Protein AF-A0A645CWB0-F1 (afdb_monomer_lite)

pLDDT: mean 78.83, std 12.04, range [43.06, 93.56]

Structure (mmCIF, N/CA/C/O backbone):
data_AF-A0A645CWB0-F1
#
_entry.id   AF-A0A645CWB0-F1
#
loop_
_atom_site.group_PDB
_atom_site.id
_atom_site.type_symbol
_atom_site.label_atom_id
_atom_site.label_alt_id
_atom_site.label_comp_id
_atom_site.label_asym_id
_atom_site.label_entity_id
_atom_site.label_seq_id
_atom_site.pdbx_PDB_ins_code
_atom_site.Cartn_x
_atom_site.Cartn_y
_atom_site.Cartn_z
_atom_site.occupancy
_atom_site.B_iso_or_equiv
_atom_site.auth_seq_id
_atom_site.auth_comp_id
_atom_site.auth_asym_id
_atom_site.auth_atom_id
_atom_site.pdbx_PDB_model_num
ATOM 1 N N . MET A 1 1 ? -2.779 -17.766 -9.071 1.00 47.97 1 MET A N 1
ATOM 2 C CA . MET A 1 1 ? -2.759 -18.648 -7.875 1.00 47.97 1 MET A CA 1
ATOM 3 C C . MET A 1 1 ? -2.478 -17.750 -6.680 1.00 47.97 1 MET A C 1
ATOM 5 O O . MET A 1 1 ? -1.540 -16.969 -6.774 1.00 47.97 1 MET A O 1
ATOM 9 N N . ILE A 1 2 ? -3.312 -17.768 -5.636 1.00 52.97 2 ILE A N 1
ATOM 10 C CA . ILE A 1 2 ? -3.032 -17.015 -4.401 1.00 52.97 2 ILE A CA 1
ATOM 11 C C . ILE A 1 2 ? -1.885 -17.745 -3.706 1.00 52.97 2 ILE A C 1
ATOM 13 O O . ILE A 1 2 ? -2.003 -18.951 -3.493 1.00 52.97 2 ILE A O 1
ATOM 17 N N . GLY A 1 3 ? -0.760 -17.071 -3.458 1.00 60.47 3 GLY A N 1
ATOM 18 C CA . GLY A 1 3 ? 0.308 -17.646 -2.646 1.00 60.47 3 GLY A CA 1
ATOM 19 C C . GLY A 1 3 ? -0.092 -17.710 -1.170 1.00 60.47 3 GLY A C 1
ATOM 20 O O . GLY A 1 3 ? -1.276 -17.665 -0.826 1.00 60.47 3 GLY A O 1
ATOM 21 N N . ASN A 1 4 ? 0.881 -17.880 -0.279 1.00 68.62 4 ASN A N 1
ATOM 22 C CA . ASN A 1 4 ? 0.583 -18.035 1.142 1.00 68.62 4 ASN A CA 1
ATOM 23 C C . ASN A 1 4 ? 0.039 -16.726 1.719 1.00 68.62 4 ASN A C 1
ATOM 25 O O . ASN A 1 4 ? 0.595 -15.661 1.490 1.00 68.62 4 ASN A O 1
ATOM 29 N N . ALA A 1 5 ? -1.034 -16.800 2.501 1.00 75.00 5 ALA A N 1
ATOM 30 C CA . ALA A 1 5 ? -1.472 -15.682 3.324 1.00 75.00 5 ALA A CA 1
ATOM 31 C C . ALA A 1 5 ? -1.134 -15.993 4.782 1.00 75.00 5 ALA A C 1
ATOM 33 O O . ALA A 1 5 ? -1.528 -17.038 5.303 1.00 75.00 5 ALA A O 1
ATOM 34 N N . SER A 1 6 ? -0.423 -15.087 5.444 1.00 79.00 6 SER A N 1
ATOM 35 C CA . SER A 1 6 ? -0.219 -15.132 6.888 1.00 79.00 6 SER A CA 1
ATOM 36 C C . SER A 1 6 ? -1.026 -14.023 7.549 1.00 79.00 6 SER A C 1
ATOM 38 O O . SER A 1 6 ? -1.110 -12.901 7.054 1.00 79.00 6 SER A O 1
ATOM 40 N N . CYS A 1 7 ? -1.665 -14.348 8.668 1.00 82.25 7 CYS A N 1
ATOM 41 C CA . CYS A 1 7 ? -2.385 -13.380 9.477 1.00 82.25 7 CYS A CA 1
ATOM 42 C C . CYS A 1 7 ? -1.853 -13.448 10.902 1.00 82.25 7 CYS A C 1
ATOM 44 O O . CYS A 1 7 ? -1.892 -14.502 11.538 1.00 82.25 7 CYS A O 1
ATOM 46 N N . PHE A 1 8 ? -1.361 -12.317 11.390 1.00 81.06 8 PHE A N 1
ATOM 47 C CA . PHE A 1 8 ? -1.021 -12.122 12.785 1.00 81.06 8 PHE A CA 1
ATOM 48 C C . PHE A 1 8 ? -2.129 -11.303 13.437 1.00 81.06 8 PHE A C 1
ATOM 50 O O . PHE A 1 8 ? -2.383 -10.167 13.039 1.00 81.06 8 PHE A O 1
ATOM 57 N N . LEU A 1 9 ? -2.807 -11.893 14.419 1.00 80.19 9 LEU A N 1
ATOM 58 C CA . LEU A 1 9 ? -3.883 -11.245 15.155 1.00 80.19 9 LEU A CA 1
ATOM 59 C C . LEU A 1 9 ? -3.431 -10.995 16.590 1.00 80.19 9 LEU A C 1
ATOM 61 O O . LEU A 1 9 ? -3.105 -11.931 17.319 1.00 80.19 9 LEU A O 1
ATOM 65 N N . THR A 1 10 ? -3.477 -9.737 17.007 1.00 75.44 10 THR A N 1
ATOM 66 C CA . THR A 1 10 ? -3.362 -9.346 18.413 1.00 75.44 10 THR A CA 1
ATOM 67 C C . THR A 1 10 ? -4.729 -8.898 18.928 1.00 75.44 10 THR A C 1
ATOM 69 O O . THR A 1 10 ? -5.674 -8.771 18.140 1.00 75.44 10 THR A O 1
ATOM 72 N N . PRO A 1 11 ? -4.885 -8.627 20.237 1.00 74.56 11 PRO A N 1
ATOM 73 C CA . PRO A 1 11 ? -6.143 -8.118 20.785 1.00 74.56 11 PRO A CA 1
ATOM 74 C C . PRO A 1 11 ? -6.638 -6.801 20.163 1.00 74.56 11 PRO A C 1
ATOM 76 O O . PRO A 1 11 ? -7.819 -6.475 20.317 1.00 74.56 11 PRO A O 1
ATOM 79 N N . PHE A 1 12 ? -5.761 -6.058 19.474 1.00 74.38 12 PHE A N 1
ATOM 80 C CA . PHE A 1 12 ? -5.991 -4.657 19.112 1.00 74.38 12 PHE A CA 1
ATOM 81 C C . PHE A 1 12 ? -5.679 -4.306 17.655 1.00 74.38 12 PHE A C 1
ATOM 83 O O . PHE A 1 12 ? -6.154 -3.283 17.169 1.00 74.38 12 PHE A O 1
ATOM 90 N N . TYR A 1 13 ? -4.933 -5.149 16.945 1.00 77.81 13 TYR A N 1
ATOM 91 C CA . TYR A 1 13 ? -4.689 -4.990 15.516 1.00 77.81 13 TYR A CA 1
ATOM 92 C C . TYR A 1 13 ? -4.506 -6.347 14.836 1.00 77.81 13 TYR A C 1
ATOM 94 O O . TYR A 1 13 ? -4.260 -7.372 15.481 1.00 77.81 13 TYR A O 1
ATOM 102 N N . ALA A 1 14 ? -4.657 -6.356 13.520 1.00 82.69 14 ALA A N 1
ATOM 103 C CA . ALA A 1 14 ? -4.372 -7.501 12.677 1.00 82.69 14 ALA A CA 1
ATOM 104 C C . ALA A 1 14 ? -3.405 -7.085 11.574 1.00 82.69 14 ALA A C 1
ATOM 106 O O . ALA A 1 14 ? -3.621 -6.067 10.921 1.00 82.69 14 ALA A O 1
ATOM 107 N N . THR A 1 15 ? -2.383 -7.898 11.337 1.00 83.62 15 THR A N 1
ATOM 108 C CA . THR A 1 15 ? -1.533 -7.786 10.155 1.00 83.62 15 THR A CA 1
ATOM 109 C C . THR A 1 15 ? -1.831 -8.961 9.240 1.00 83.62 15 THR A C 1
ATOM 111 O O . THR A 1 15 ? -1.746 -10.113 9.667 1.00 83.62 15 THR A O 1
ATOM 114 N N . ILE A 1 16 ? -2.181 -8.695 7.986 1.00 82.56 16 ILE A N 1
ATOM 115 C CA . ILE A 1 16 ? -2.351 -9.722 6.957 1.00 82.56 16 ILE A CA 1
ATOM 116 C C . ILE A 1 16 ? -1.270 -9.508 5.909 1.00 82.56 16 ILE A C 1
ATOM 118 O O . ILE A 1 16 ? -1.190 -8.431 5.325 1.00 82.56 16 ILE A O 1
ATOM 122 N N . LYS A 1 17 ? -0.448 -10.527 5.674 1.00 81.94 17 LYS A N 1
ATOM 123 C CA . LYS A 1 17 ? 0.550 -10.532 4.607 1.00 81.94 17 LYS A CA 1
ATOM 124 C C . LYS A 1 17 ? 0.182 -11.576 3.571 1.00 81.94 17 LYS A C 1
ATOM 126 O O . LYS A 1 17 ? -0.052 -12.732 3.919 1.00 81.94 17 LYS A O 1
ATOM 131 N N . PHE A 1 18 ? 0.133 -11.162 2.316 1.00 75.25 18 PHE A N 1
ATOM 132 C CA . PHE A 1 18 ? -0.051 -12.053 1.181 1.00 75.25 18 PHE A CA 1
ATOM 133 C C . PHE A 1 18 ? 1.287 -12.202 0.468 1.00 75.25 18 PHE A C 1
ATOM 135 O O . PHE A 1 18 ? 1.784 -11.236 -0.107 1.00 75.25 18 PHE A O 1
ATOM 142 N N . ASP A 1 19 ? 1.841 -13.409 0.496 1.00 62.56 19 ASP A N 1
ATOM 143 C CA . ASP A 1 19 ? 3.000 -13.784 -0.295 1.00 62.56 19 ASP A CA 1
ATOM 144 C C . ASP A 1 19 ? 2.526 -14.104 -1.710 1.00 62.56 19 ASP A C 1
ATOM 146 O O . ASP A 1 19 ? 1.709 -14.999 -1.917 1.00 62.56 19 ASP A O 1
ATOM 150 N N . THR A 1 20 ? 3.070 -13.392 -2.692 1.00 61.12 20 THR A N 1
ATOM 151 C CA . THR A 1 20 ? 3.066 -13.741 -4.119 1.00 61.12 20 THR A CA 1
ATOM 152 C C . THR A 1 20 ? 1.722 -14.236 -4.667 1.00 61.12 20 THR A C 1
ATOM 154 O O . THR A 1 20 ? 1.478 -15.432 -4.862 1.00 61.12 20 THR A O 1
ATOM 157 N N . LEU A 1 21 ? 0.863 -13.302 -5.052 1.00 55.59 21 LEU A N 1
ATOM 158 C CA . LEU A 1 21 ? -0.186 -13.585 -6.027 1.00 55.59 21 LEU A CA 1
ATOM 159 C C . LEU A 1 21 ? 0.464 -13.716 -7.412 1.00 55.59 21 LEU A C 1
ATOM 161 O O . LEU A 1 21 ? 0.723 -12.722 -8.079 1.00 55.59 21 LEU A O 1
ATOM 165 N N . LYS A 1 22 ? 0.737 -14.953 -7.853 1.00 53.31 22 LYS A N 1
ATOM 166 C CA . LYS A 1 22 ? 1.200 -15.216 -9.226 1.00 53.31 22 LYS A CA 1
ATOM 167 C C . LYS A 1 22 ? 0.060 -14.891 -10.193 1.00 53.31 22 LYS A C 1
ATOM 169 O O . LYS A 1 22 ? -0.862 -15.706 -10.353 1.00 53.31 22 LYS A O 1
ATOM 174 N N . GLY A 1 23 ? 0.109 -13.698 -10.778 1.00 52.50 23 GLY A N 1
ATOM 175 C CA . GLY A 1 23 ? -0.656 -13.301 -11.957 1.00 52.50 23 GLY A CA 1
ATOM 176 C C . GLY A 1 23 ? 0.192 -13.508 -13.206 1.00 52.50 23 GLY A C 1
ATOM 177 O O . GLY A 1 23 ? 1.408 -13.362 -13.149 1.00 52.50 23 GLY A O 1
ATOM 178 N N . GLY A 1 24 ? -0.431 -13.918 -14.306 1.00 47.31 24 GLY A N 1
ATOM 179 C CA . GLY A 1 24 ? 0.238 -14.062 -15.593 1.00 47.31 24 GLY A CA 1
ATOM 180 C C . GLY A 1 24 ? -0.401 -13.121 -16.598 1.00 47.31 24 GLY A C 1
ATOM 181 O O . GLY A 1 24 ? -1.612 -13.188 -16.791 1.00 47.31 24 GLY A O 1
ATOM 182 N N . ASN A 1 25 ? 0.414 -12.294 -17.242 1.00 43.06 25 ASN A N 1
ATOM 183 C CA . ASN A 1 25 ? 0.103 -11.752 -18.558 1.00 43.06 25 ASN A CA 1
ATOM 184 C C . ASN A 1 25 ? 1.174 -12.317 -19.500 1.00 43.06 25 ASN A C 1
ATOM 186 O O . ASN A 1 25 ? 2.360 -12.289 -19.168 1.00 43.06 25 ASN A O 1
ATOM 190 N N . ASP A 1 26 ? 0.763 -12.951 -20.597 1.00 44.97 26 ASP A N 1
ATOM 191 C CA . ASP A 1 26 ? 1.669 -13.513 -21.614 1.00 44.97 26 ASP A CA 1
ATOM 192 C C . ASP A 1 26 ? 2.745 -14.500 -21.101 1.00 44.97 26 ASP A C 1
ATOM 194 O O . ASP A 1 26 ? 3.827 -14.631 -21.671 1.00 44.97 26 ASP A O 1
ATOM 198 N N . GLY A 1 27 ? 2.462 -15.228 -20.013 1.00 43.47 27 GLY A N 1
ATOM 199 C CA . GLY A 1 27 ? 3.366 -16.247 -19.457 1.00 43.47 27 GLY A CA 1
ATOM 200 C C . GLY A 1 27 ? 4.470 -15.720 -18.531 1.00 43.47 27 GLY A C 1
ATOM 201 O O . GLY A 1 27 ? 5.235 -16.527 -18.001 1.00 43.47 27 GLY A O 1
ATOM 202 N N . LYS A 1 28 ? 4.531 -14.406 -18.272 1.00 52.41 28 LYS A N 1
ATOM 203 C CA . LYS A 1 28 ? 5.438 -13.804 -17.282 1.00 52.41 28 LYS A CA 1
ATOM 204 C C . LYS A 1 28 ? 4.701 -13.572 -15.964 1.00 52.41 28 LYS A C 1
ATOM 206 O O . LYS A 1 28 ? 3.658 -12.922 -15.925 1.00 52.41 28 LYS A O 1
ATOM 211 N N . GLY A 1 29 ? 5.217 -14.171 -14.893 1.00 55.69 29 GLY A N 1
ATOM 212 C CA . GLY A 1 29 ? 4.658 -14.045 -13.552 1.00 55.69 29 GLY A CA 1
ATOM 213 C C . GLY A 1 29 ? 5.186 -12.803 -12.845 1.00 55.69 29 GLY A C 1
ATOM 214 O O . GLY A 1 29 ? 6.394 -12.593 -12.837 1.00 55.69 29 GLY A O 1
ATOM 215 N N . TYR A 1 30 ? 4.311 -12.024 -12.216 1.00 59.78 30 TYR A N 1
ATOM 216 C CA . TYR A 1 30 ? 4.718 -10.996 -11.253 1.00 59.78 30 TYR A CA 1
ATOM 217 C C . TYR A 1 30 ? 4.457 -11.479 -9.824 1.00 59.78 30 TYR A C 1
ATOM 219 O O . TYR A 1 30 ? 3.499 -12.216 -9.563 1.00 59.78 30 TYR A O 1
ATOM 227 N N . SER A 1 31 ? 5.348 -11.089 -8.912 1.00 62.38 31 SER A N 1
ATOM 228 C CA . SER A 1 31 ? 5.251 -11.382 -7.484 1.00 62.38 31 SER A CA 1
ATOM 229 C C . SER A 1 31 ? 4.937 -10.089 -6.761 1.00 62.38 31 SER A C 1
ATOM 231 O O . SER A 1 31 ? 5.692 -9.131 -6.882 1.00 62.38 31 SER A O 1
ATOM 233 N N . PHE A 1 32 ? 3.832 -10.058 -6.020 1.00 67.81 32 PHE A N 1
ATOM 234 C CA . PHE A 1 32 ? 3.536 -8.935 -5.144 1.00 67.81 32 PHE A CA 1
ATOM 235 C C . PHE A 1 32 ? 3.352 -9.363 -3.707 1.00 67.81 32 PHE A C 1
ATOM 237 O O . PHE A 1 32 ? 2.764 -10.415 -3.431 1.00 67.81 32 PHE A O 1
ATOM 244 N N . THR A 1 33 ? 3.837 -8.503 -2.823 1.00 74.00 33 THR A N 1
ATOM 245 C CA . THR A 1 33 ? 3.620 -8.579 -1.388 1.00 74.00 33 THR A CA 1
ATOM 246 C C . THR A 1 33 ? 2.611 -7.507 -1.026 1.00 74.00 33 THR A C 1
ATOM 248 O O . THR A 1 33 ? 2.835 -6.329 -1.291 1.00 74.00 33 THR A O 1
ATOM 251 N N . ILE A 1 34 ? 1.496 -7.909 -0.418 1.00 78.19 34 ILE A N 1
ATOM 252 C CA . ILE A 1 34 ? 0.571 -6.969 0.227 1.00 78.19 34 ILE A CA 1
ATOM 253 C C . ILE A 1 34 ? 0.689 -7.170 1.723 1.00 78.19 34 ILE A C 1
ATOM 255 O O . ILE A 1 34 ? 0.480 -8.282 2.209 1.00 78.19 34 ILE A O 1
ATOM 259 N N . ALA A 1 35 ? 0.956 -6.088 2.442 1.00 82.25 35 ALA A N 1
ATOM 260 C CA . ALA A 1 35 ? 0.803 -6.022 3.884 1.00 82.25 35 ALA A CA 1
ATOM 261 C C . ALA A 1 35 ? -0.390 -5.121 4.215 1.00 82.25 35 ALA A C 1
ATOM 263 O O . ALA A 1 35 ? -0.416 -3.965 3.805 1.00 82.25 35 ALA A O 1
ATOM 264 N N . LEU A 1 36 ? -1.360 -5.649 4.959 1.00 84.81 36 LEU A N 1
ATOM 265 C CA . LEU A 1 36 ? -2.485 -4.904 5.524 1.00 84.81 36 LEU A CA 1
ATOM 266 C C . LEU A 1 36 ? -2.307 -4.833 7.032 1.00 84.81 36 LEU A C 1
ATOM 268 O O . LEU A 1 36 ? -2.219 -5.882 7.666 1.00 84.81 36 LEU A O 1
ATOM 272 N N . ASN A 1 37 ? -2.306 -3.636 7.606 1.00 83.88 37 ASN A N 1
ATOM 273 C CA . ASN A 1 37 ? -2.408 -3.423 9.046 1.00 83.88 37 ASN A CA 1
ATOM 274 C C . ASN A 1 37 ? -3.778 -2.825 9.349 1.00 83.88 37 ASN A C 1
ATOM 276 O O . ASN A 1 37 ? -4.155 -1.804 8.784 1.00 83.88 37 ASN A O 1
ATOM 280 N N . ILE A 1 38 ? -4.538 -3.502 10.202 1.00 84.69 38 ILE A N 1
ATOM 281 C CA . ILE A 1 38 ? -5.946 -3.202 10.456 1.00 84.69 38 ILE A CA 1
ATOM 282 C C . ILE A 1 38 ? -6.109 -3.003 11.950 1.00 84.69 38 ILE A C 1
ATOM 284 O O . ILE A 1 38 ? -5.955 -3.949 12.728 1.00 84.69 38 ILE A O 1
ATOM 288 N N . GLU A 1 39 ? -6.420 -1.780 12.352 1.00 80.94 39 GLU A N 1
ATOM 289 C CA . GLU A 1 39 ? -6.540 -1.420 13.759 1.00 80.94 39 GLU A CA 1
ATOM 290 C C . GLU A 1 39 ? -7.969 -1.551 14.291 1.00 80.94 39 GLU A C 1
ATOM 292 O O . GLU A 1 39 ? -8.960 -1.421 13.569 1.00 80.94 39 GLU A O 1
ATOM 297 N N . ASN A 1 40 ? -8.086 -1.779 15.599 1.00 79.69 40 ASN A N 1
ATOM 298 C CA . ASN A 1 40 ? -9.348 -1.642 16.311 1.00 79.69 40 ASN A CA 1
ATOM 299 C C . ASN A 1 40 ? -9.562 -0.185 16.752 1.00 79.69 40 ASN A C 1
ATOM 301 O O . ASN A 1 40 ? -9.160 0.207 17.852 1.00 79.69 40 ASN A O 1
ATOM 305 N N . SER A 1 41 ? -10.201 0.619 15.903 1.00 70.94 41 SER A N 1
ATOM 306 C CA . SER A 1 41 ? -10.466 2.044 16.155 1.00 70.94 41 SER A CA 1
ATOM 307 C C . SER A 1 41 ? -11.275 2.337 17.410 1.00 70.94 41 SER A C 1
ATOM 309 O O . SER A 1 41 ? -11.061 3.376 18.035 1.00 70.94 41 SER A O 1
ATOM 311 N N . ASP A 1 42 ? -12.141 1.408 17.810 1.00 72.56 42 ASP A N 1
ATOM 312 C CA . ASP A 1 42 ? -13.102 1.586 18.901 1.00 72.56 42 ASP A CA 1
ATOM 313 C C . ASP A 1 42 ? -12.499 1.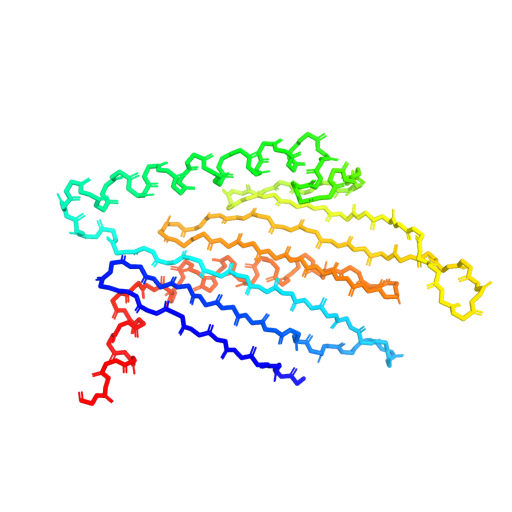480 20.307 1.00 72.56 42 ASP A C 1
ATOM 315 O O . ASP A 1 42 ? -13.194 1.718 21.297 1.00 72.56 42 ASP A O 1
ATOM 319 N N . ILE A 1 43 ? -11.228 1.089 20.432 1.00 74.06 43 ILE A N 1
ATOM 320 C CA . ILE 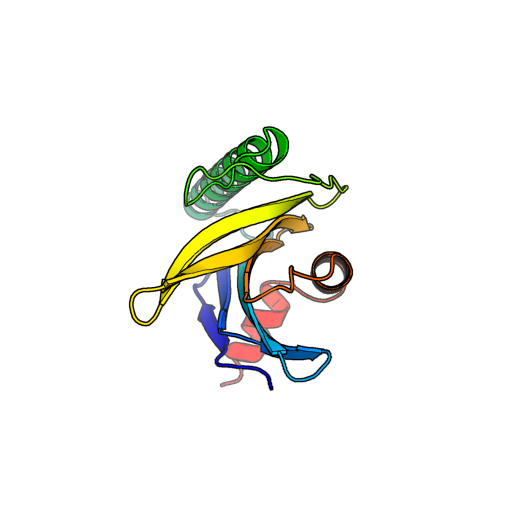A 1 43 ? -10.596 0.952 21.743 1.00 74.06 43 ILE A CA 1
ATOM 321 C C . ILE A 1 43 ? -9.959 2.276 22.174 1.00 74.06 43 ILE A C 1
ATOM 323 O O . ILE A 1 43 ? -9.164 2.864 21.446 1.00 74.06 43 ILE A O 1
ATOM 327 N N . GLN A 1 44 ? -10.293 2.707 23.395 1.00 70.75 44 GLN A N 1
ATOM 328 C CA . GLN A 1 44 ? -9.799 3.941 24.022 1.00 70.75 44 GLN A CA 1
ATOM 329 C C . GLN A 1 44 ? -8.637 3.726 25.009 1.00 70.75 44 GLN A C 1
ATOM 331 O O . GLN A 1 44 ? -8.312 4.616 25.789 1.00 70.75 44 GLN A O 1
ATOM 336 N N . ASP A 1 45 ? -8.020 2.547 24.991 1.00 78.44 45 ASP A N 1
ATOM 337 C CA . ASP A 1 45 ? -6.843 2.240 25.801 1.00 78.44 45 ASP A CA 1
ATOM 338 C C . ASP A 1 45 ? -5.649 3.114 25.380 1.00 78.44 45 ASP A C 1
ATOM 340 O O . ASP A 1 45 ? -5.352 3.272 24.190 1.00 78.44 45 ASP A O 1
ATOM 344 N N . THR A 1 46 ? -4.970 3.694 26.365 1.00 75.12 46 THR A N 1
ATOM 345 C CA . THR A 1 46 ? -3.847 4.615 26.171 1.00 75.12 46 THR A CA 1
ATOM 346 C C . THR A 1 46 ? -2.666 3.989 25.437 1.00 75.12 46 THR A C 1
ATOM 348 O O . THR A 1 46 ? -2.094 4.652 24.572 1.00 75.12 46 THR A O 1
ATOM 351 N N . ASP A 1 47 ? -2.325 2.727 25.703 1.00 72.88 47 ASP A N 1
ATOM 352 C CA . ASP A 1 47 ? -1.168 2.078 25.069 1.00 72.88 47 ASP A CA 1
ATOM 353 C C . ASP A 1 47 ? -1.443 1.798 23.585 1.00 72.88 47 ASP A C 1
ATOM 355 O O . ASP A 1 47 ? -0.572 1.936 22.722 1.00 72.88 47 ASP A O 1
ATOM 359 N N . ILE A 1 48 ? -2.698 1.481 23.259 1.00 73.69 48 ILE A N 1
ATOM 360 C CA . ILE A 1 48 ? -3.153 1.291 21.876 1.00 73.69 48 ILE A CA 1
ATOM 361 C C . ILE A 1 48 ? -3.177 2.617 21.130 1.00 73.69 48 ILE A C 1
ATOM 363 O O . ILE A 1 48 ? -2.816 2.666 19.955 1.00 73.69 48 ILE A O 1
ATOM 367 N N . LYS A 1 49 ? -3.575 3.699 21.803 1.00 78.12 49 LYS A N 1
ATOM 368 C CA . LYS A 1 49 ? -3.553 5.034 21.210 1.00 78.12 49 LYS A CA 1
ATOM 369 C C . LYS A 1 49 ? -2.130 5.445 20.827 1.00 78.12 49 LYS A C 1
ATOM 371 O O . LYS A 1 49 ? -1.927 5.903 19.707 1.00 78.12 49 LYS A O 1
ATOM 376 N N . VAL A 1 50 ? -1.151 5.207 21.703 1.00 81.31 50 VAL A N 1
ATOM 377 C CA . VAL A 1 50 ? 0.271 5.454 21.402 1.00 81.31 50 VAL A CA 1
ATOM 378 C C . VAL A 1 50 ? 0.728 4.612 20.211 1.00 81.31 50 VAL A C 1
ATOM 380 O O . VAL A 1 50 ? 1.364 5.131 19.296 1.00 81.31 50 VAL A O 1
ATOM 383 N N . HIS A 1 51 ? 0.361 3.329 20.168 1.00 80.00 51 HIS A N 1
ATOM 384 C CA . HIS A 1 51 ? 0.693 2.467 19.035 1.00 80.00 51 HIS A CA 1
ATOM 385 C C . HIS A 1 51 ? 0.104 2.977 17.708 1.00 80.00 51 HIS A C 1
ATOM 387 O O . HIS A 1 51 ? 0.818 3.036 16.709 1.00 80.00 51 HIS A O 1
ATOM 393 N N . ARG A 1 52 ? -1.166 3.404 17.707 1.00 79.12 52 ARG A N 1
ATOM 394 C CA . ARG A 1 52 ? -1.841 4.002 16.542 1.00 79.12 52 ARG A CA 1
ATOM 395 C C . ARG A 1 52 ? -1.153 5.272 16.069 1.00 79.12 52 ARG A C 1
ATOM 397 O O . ARG A 1 52 ? -0.976 5.478 14.869 1.00 79.12 52 ARG A O 1
ATOM 404 N N . GLU A 1 53 ? -0.789 6.146 17.000 1.00 85.06 53 GLU A N 1
ATOM 405 C CA . GLU A 1 53 ? -0.076 7.383 16.686 1.00 85.06 53 GLU A CA 1
ATOM 406 C C . GLU A 1 53 ? 1.281 7.074 16.045 1.00 85.06 53 GLU A C 1
ATOM 408 O O . GLU A 1 53 ? 1.608 7.653 15.009 1.00 85.06 53 GLU A O 1
ATOM 413 N N . MET A 1 54 ? 2.021 6.094 16.575 1.00 85.56 54 MET A N 1
ATOM 414 C CA . MET A 1 54 ? 3.277 5.630 15.975 1.00 85.56 54 MET A CA 1
ATOM 415 C C . MET A 1 54 ? 3.077 5.043 14.571 1.00 85.56 54 MET A C 1
ATOM 417 O O . MET A 1 54 ? 3.837 5.379 13.664 1.00 85.56 54 MET A O 1
ATOM 421 N N . GLN A 1 55 ? 2.059 4.200 14.362 1.00 82.94 55 GLN A N 1
ATOM 422 C CA . GLN A 1 55 ? 1.756 3.655 13.031 1.00 82.94 55 GLN A CA 1
ATOM 423 C C . GLN A 1 55 ? 1.362 4.754 12.041 1.00 82.94 55 GLN A C 1
ATOM 425 O O . GLN A 1 55 ? 1.826 4.753 10.903 1.00 82.94 55 GLN A O 1
ATOM 430 N N . THR A 1 56 ? 0.554 5.720 12.482 1.00 86.56 56 THR A N 1
ATOM 431 C CA . THR A 1 56 ? 0.147 6.865 11.657 1.00 86.56 56 THR A CA 1
ATOM 432 C C . THR A 1 56 ? 1.362 7.684 11.233 1.00 86.56 56 THR A C 1
ATOM 434 O O . THR A 1 56 ? 1.507 7.985 10.053 1.00 86.56 56 THR A O 1
ATOM 437 N N . GLN A 1 57 ? 2.267 7.991 12.166 1.00 89.94 57 GLN A N 1
ATOM 438 C CA . GLN A 1 57 ? 3.502 8.719 11.864 1.00 89.94 57 GLN A CA 1
ATOM 439 C C . GLN A 1 57 ? 4.397 7.950 10.891 1.00 89.94 57 GLN A C 1
ATOM 441 O O . GLN A 1 57 ? 4.918 8.537 9.944 1.00 89.94 57 GLN A O 1
ATOM 446 N N . PHE A 1 58 ? 4.557 6.640 11.095 1.00 88.50 58 PHE A N 1
ATOM 447 C CA . PHE A 1 58 ? 5.338 5.797 10.194 1.00 88.50 58 PHE A CA 1
ATOM 448 C C . PHE A 1 58 ? 4.751 5.805 8.776 1.00 88.50 58 PHE A C 1
ATOM 450 O O . PHE A 1 58 ? 5.468 6.087 7.817 1.00 88.50 58 PHE A O 1
ATOM 457 N N . PHE A 1 59 ? 3.436 5.613 8.650 1.00 89.56 59 PHE A N 1
ATOM 458 C CA . PHE A 1 59 ? 2.733 5.701 7.372 1.00 89.56 59 PHE A CA 1
ATOM 459 C C . PHE A 1 59 ? 2.910 7.070 6.702 1.00 89.56 59 PHE A C 1
ATOM 461 O O . PHE A 1 59 ? 3.198 7.158 5.510 1.00 89.56 59 PHE A O 1
ATOM 468 N N . GLU A 1 60 ? 2.767 8.160 7.457 1.00 91.88 60 GLU A N 1
ATOM 469 C CA . GLU A 1 60 ? 2.960 9.509 6.926 1.00 91.88 60 GLU A CA 1
ATOM 470 C C . GLU A 1 60 ? 4.389 9.712 6.409 1.00 91.88 60 GLU A C 1
ATOM 472 O O . GLU A 1 60 ? 4.574 10.302 5.343 1.00 91.88 60 GLU A O 1
ATOM 477 N N . MET A 1 61 ? 5.400 9.188 7.104 1.00 91.50 61 MET A N 1
ATOM 478 C CA . MET A 1 61 ? 6.793 9.226 6.650 1.00 91.50 61 MET A CA 1
ATOM 479 C C . MET A 1 61 ? 7.016 8.430 5.355 1.00 91.50 61 MET A C 1
ATOM 481 O O . MET A 1 61 ? 7.686 8.930 4.441 1.00 91.50 61 MET A O 1
ATOM 485 N N . GLU A 1 62 ? 6.445 7.229 5.244 1.00 91.38 62 GLU A N 1
ATOM 486 C CA . GLU A 1 62 ? 6.494 6.424 4.015 1.00 91.38 62 GLU A CA 1
ATOM 487 C C . GLU A 1 62 ? 5.820 7.162 2.853 1.00 91.38 62 GLU A C 1
ATOM 489 O O . GLU A 1 62 ? 6.429 7.368 1.800 1.00 91.38 62 GLU A O 1
ATOM 494 N N . LEU A 1 63 ? 4.605 7.673 3.067 1.00 93.00 63 LEU A N 1
ATOM 495 C CA . LEU A 1 63 ? 3.851 8.421 2.063 1.00 93.00 63 LEU A CA 1
ATOM 496 C C . LEU A 1 63 ? 4.599 9.677 1.594 1.00 93.00 63 LEU A C 1
ATOM 498 O O . LEU A 1 63 ? 4.575 10.012 0.407 1.00 93.00 63 LEU A O 1
ATOM 502 N N . GLN A 1 64 ? 5.276 10.385 2.501 1.00 93.44 64 GLN A N 1
ATOM 503 C CA . GLN A 1 64 ? 6.113 11.532 2.143 1.00 93.44 64 GLN A CA 1
ATOM 504 C C . GLN A 1 64 ? 7.332 11.123 1.313 1.00 93.44 64 GLN A C 1
ATOM 506 O O . GLN A 1 64 ? 7.697 11.847 0.387 1.00 93.44 64 GLN A O 1
ATOM 511 N N . SER A 1 65 ? 7.949 9.977 1.607 1.00 92.38 65 SER A N 1
ATOM 512 C CA . SER A 1 65 ? 9.057 9.440 0.804 1.00 92.38 65 SER A CA 1
ATOM 513 C C . SER A 1 65 ? 8.597 9.147 -0.624 1.00 92.38 65 SER A C 1
ATOM 515 O O . SER A 1 65 ? 9.189 9.659 -1.577 1.00 92.38 65 SER A O 1
ATOM 517 N N . VAL A 1 66 ? 7.456 8.470 -0.781 1.00 92.75 66 VAL A N 1
ATOM 518 C CA . VAL A 1 66 ? 6.870 8.176 -2.098 1.00 92.75 66 VAL A CA 1
ATOM 519 C C . VAL A 1 66 ? 6.527 9.450 -2.863 1.00 92.75 66 VAL A C 1
ATOM 521 O O . VAL A 1 66 ? 6.856 9.574 -4.041 1.00 92.75 66 VAL A O 1
ATOM 524 N N . LYS A 1 67 ? 5.925 10.445 -2.200 1.00 91.88 67 LYS A N 1
ATOM 525 C CA . LYS A 1 67 ? 5.612 11.749 -2.816 1.00 91.88 67 LYS A CA 1
ATOM 526 C C . LYS A 1 67 ? 6.860 12.518 -3.256 1.00 91.88 67 LYS A C 1
ATOM 528 O O . LYS A 1 67 ? 6.784 13.302 -4.197 1.00 91.88 67 LYS A O 1
ATOM 533 N N . LYS A 1 68 ? 8.006 12.285 -2.609 1.00 91.94 68 LYS A N 1
ATOM 534 C CA . LYS A 1 68 ? 9.322 12.802 -3.027 1.00 91.94 68 LYS A CA 1
ATOM 535 C C . LYS A 1 68 ? 9.973 11.963 -4.133 1.00 91.94 68 LYS A C 1
ATOM 537 O O . LYS A 1 68 ? 11.052 12.319 -4.601 1.00 91.94 68 LYS A O 1
ATOM 542 N N . GLY A 1 69 ? 9.325 10.884 -4.565 1.00 90.81 69 GLY A N 1
ATOM 543 C CA . GLY A 1 69 ? 9.825 9.968 -5.583 1.00 90.81 69 GLY A CA 1
ATOM 544 C C . GLY A 1 69 ? 10.873 8.999 -5.065 1.00 90.81 69 GLY A C 1
ATOM 545 O O . GLY A 1 69 ? 11.753 8.617 -5.827 1.00 90.81 69 GLY A O 1
ATOM 546 N N . ILE A 1 70 ? 10.809 8.640 -3.784 1.00 89.69 70 ILE A N 1
ATOM 547 C CA . ILE A 1 70 ? 11.775 7.763 -3.125 1.00 89.69 70 ILE A CA 1
ATOM 548 C C . ILE A 1 70 ? 11.034 6.552 -2.569 1.00 89.69 70 ILE A C 1
ATOM 550 O O . ILE A 1 70 ? 10.059 6.700 -1.828 1.00 89.69 70 ILE A O 1
ATOM 554 N N . HIS A 1 71 ? 11.510 5.358 -2.903 1.00 87.75 71 HIS A N 1
ATOM 555 C CA . HIS A 1 71 ? 11.025 4.127 -2.303 1.00 87.75 71 HIS A CA 1
ATOM 556 C C . HIS A 1 71 ? 11.577 3.977 -0.869 1.00 87.75 71 HIS A C 1
ATOM 558 O O . HIS A 1 71 ? 12.791 4.078 -0.670 1.00 87.75 71 HIS A O 1
ATOM 564 N N . PRO A 1 72 ? 10.726 3.746 0.147 1.00 80.19 72 PRO A N 1
ATOM 565 C CA . PRO A 1 72 ? 11.130 3.842 1.551 1.00 80.19 72 PRO A CA 1
ATOM 566 C C . PRO A 1 72 ? 12.110 2.753 2.017 1.00 80.19 72 PRO A C 1
ATOM 568 O O . PRO A 1 72 ? 12.945 3.035 2.870 1.00 80.19 72 PRO A O 1
ATOM 571 N N . GLU A 1 73 ? 12.056 1.537 1.461 1.00 77.00 73 GLU A N 1
ATOM 572 C CA . GLU A 1 73 ? 12.906 0.427 1.941 1.00 77.00 73 GLU A CA 1
ATOM 573 C C . GLU A 1 73 ? 14.306 0.362 1.306 1.00 77.00 73 GLU A C 1
ATOM 575 O O . GLU A 1 73 ? 15.252 -0.107 1.932 1.00 77.00 73 GLU A O 1
ATOM 580 N N . ASN A 1 74 ? 14.461 0.835 0.071 1.00 75.44 74 ASN A N 1
ATOM 581 C CA . ASN A 1 74 ? 15.679 0.664 -0.731 1.00 75.44 74 ASN A CA 1
ATOM 582 C C . ASN A 1 74 ? 16.230 1.995 -1.272 1.00 75.44 74 ASN A C 1
ATOM 584 O O . ASN A 1 74 ? 17.312 2.017 -1.848 1.00 75.44 74 ASN A O 1
ATOM 588 N N . GLY A 1 75 ? 15.536 3.118 -1.052 1.00 81.44 75 GLY A N 1
ATOM 589 C CA . GLY A 1 75 ? 16.002 4.450 -1.447 1.00 81.44 75 GLY A CA 1
ATOM 590 C C . GLY A 1 75 ? 16.007 4.696 -2.957 1.00 81.44 75 GLY A C 1
ATOM 591 O O . GLY A 1 75 ? 16.495 5.739 -3.398 1.00 81.44 75 GLY A O 1
ATOM 592 N N . GLU A 1 76 ? 15.462 3.769 -3.746 1.00 85.81 76 GLU A N 1
ATOM 593 C CA . GLU A 1 76 ? 15.434 3.857 -5.202 1.00 85.81 76 GLU A CA 1
ATOM 594 C C . GLU A 1 76 ? 14.471 4.944 -5.684 1.00 85.81 76 GLU A C 1
ATOM 596 O O . GLU A 1 76 ? 13.436 5.231 -5.066 1.00 85.81 76 GLU A O 1
ATOM 601 N N . LYS A 1 77 ? 14.813 5.571 -6.816 1.00 89.56 77 LYS A N 1
ATOM 602 C CA . LYS A 1 77 ? 14.004 6.658 -7.371 1.00 89.56 77 LYS A CA 1
ATOM 603 C C . LYS A 1 77 ? 12.803 6.109 -8.135 1.00 89.56 77 LYS A C 1
ATOM 605 O O . LYS A 1 77 ? 12.961 5.447 -9.159 1.00 89.56 77 LYS A O 1
ATOM 610 N N . LEU A 1 78 ? 11.610 6.492 -7.695 1.00 88.25 78 LEU A N 1
ATOM 611 C CA . LEU A 1 78 ? 10.361 6.208 -8.390 1.00 88.25 78 LEU A CA 1
ATOM 612 C C . LEU A 1 78 ? 10.184 7.118 -9.623 1.00 88.25 78 LEU A C 1
ATOM 614 O O . LEU A 1 78 ? 10.457 8.322 -9.594 1.00 88.25 78 LEU A O 1
ATOM 618 N N . SER A 1 79 ? 9.682 6.534 -10.704 1.00 85.94 79 SER A N 1
ATOM 619 C CA . SER A 1 79 ? 9.101 7.155 -11.887 1.00 85.94 79 SER A CA 1
ATOM 620 C C . SER A 1 79 ? 7.570 7.121 -11.818 1.00 85.94 79 SER A C 1
ATOM 622 O O . SER A 1 79 ? 6.974 6.345 -11.068 1.00 85.94 79 SER A O 1
ATOM 624 N N . ASP A 1 80 ? 6.937 7.992 -12.609 1.00 85.50 80 ASP A N 1
ATOM 625 C CA . ASP A 1 80 ? 5.492 7.967 -12.880 1.00 85.50 80 ASP A CA 1
ATOM 626 C C . ASP A 1 80 ? 4.592 8.003 -11.634 1.00 85.50 80 ASP A C 1
ATOM 628 O O . ASP A 1 80 ? 3.513 7.413 -11.619 1.00 85.50 80 ASP A O 1
ATOM 632 N N . ILE A 1 81 ? 5.029 8.735 -10.603 1.00 90.06 81 ILE A N 1
ATOM 633 C CA . ILE A 1 81 ? 4.365 8.826 -9.297 1.00 90.06 81 ILE A CA 1
ATOM 634 C C . ILE A 1 81 ? 2.887 9.202 -9.462 1.00 90.06 81 ILE A C 1
ATOM 636 O O . ILE A 1 81 ? 2.540 10.210 -10.085 1.00 90.06 81 ILE A O 1
ATOM 640 N N . LYS A 1 82 ? 2.014 8.407 -8.849 1.00 89.81 82 LYS A N 1
ATOM 641 C CA . LYS A 1 82 ? 0.568 8.603 -8.792 1.00 89.81 82 LYS A CA 1
ATOM 642 C C . LYS A 1 82 ? 0.159 8.909 -7.364 1.00 89.81 82 LYS A C 1
ATOM 644 O O . LYS A 1 82 ? 0.494 8.171 -6.444 1.00 89.81 82 LYS A O 1
ATOM 649 N N . THR A 1 83 ? -0.597 9.984 -7.187 1.00 91.50 83 THR A N 1
ATOM 650 C CA . THR A 1 83 ? -1.222 10.338 -5.913 1.00 91.50 83 THR A CA 1
ATOM 651 C C . THR A 1 83 ? -2.725 10.097 -5.982 1.00 91.50 83 THR A C 1
ATOM 653 O O . THR A 1 83 ? -3.360 10.255 -7.029 1.00 91.50 83 THR A O 1
ATOM 656 N N . ARG A 1 84 ? -3.293 9.680 -4.858 1.00 90.50 84 ARG A N 1
ATOM 657 C CA . ARG A 1 84 ? -4.708 9.374 -4.655 1.00 90.50 84 ARG A CA 1
ATOM 658 C C . ARG A 1 84 ? -5.157 9.958 -3.319 1.00 90.50 84 ARG A C 1
ATOM 660 O O . ARG A 1 84 ? -4.336 10.390 -2.510 1.00 90.50 84 ARG A O 1
ATOM 667 N N . ASP A 1 85 ? -6.464 9.980 -3.100 1.00 91.31 85 ASP A N 1
ATOM 668 C CA . ASP A 1 85 ? -7.053 10.329 -1.805 1.00 91.31 85 ASP A CA 1
ATOM 669 C C . ASP A 1 85 ? -6.644 9.332 -0.712 1.00 91.31 85 ASP A C 1
ATOM 671 O O . ASP A 1 85 ? -6.353 9.734 0.412 1.00 91.31 85 ASP A O 1
ATOM 675 N N . TRP A 1 86 ? -6.540 8.052 -1.071 1.00 91.38 86 TRP A N 1
ATOM 676 C CA . TRP A 1 86 ? -6.120 6.976 -0.182 1.00 91.38 86 TRP A CA 1
ATOM 677 C C . TRP A 1 86 ? -4.598 6.840 -0.028 1.00 91.38 86 TRP A C 1
ATOM 679 O O . TRP A 1 86 ? -4.156 6.136 0.873 1.00 91.38 86 TRP A O 1
ATOM 689 N N . GLY A 1 87 ? -3.755 7.451 -0.872 1.00 92.94 87 GLY A N 1
ATOM 690 C CA . GLY A 1 87 ? -2.308 7.192 -0.817 1.00 92.94 87 GLY A CA 1
ATOM 691 C C . GLY A 1 87 ? -1.502 7.632 -2.035 1.00 92.94 87 GLY A C 1
ATOM 692 O O .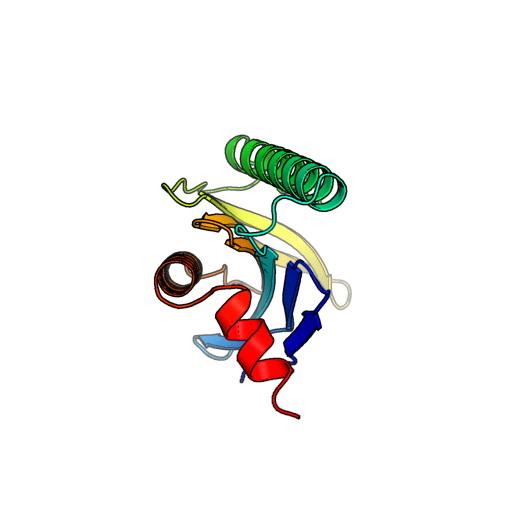 GLY A 1 87 ? -1.875 8.566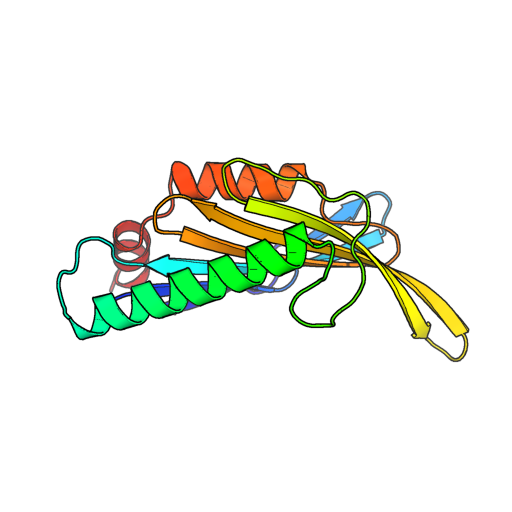 -2.747 1.00 92.94 87 GLY A O 1
ATOM 693 N N . ALA A 1 88 ? -0.351 6.998 -2.257 1.00 93.56 88 ALA A N 1
ATOM 694 C CA . ALA A 1 88 ? 0.488 7.245 -3.428 1.00 93.56 88 ALA A CA 1
ATOM 695 C C . ALA A 1 88 ? 1.364 6.038 -3.780 1.00 93.56 88 ALA A C 1
ATOM 697 O O . ALA A 1 88 ? 1.639 5.184 -2.940 1.00 93.56 88 ALA A O 1
ATOM 698 N N . GLY A 1 89 ? 1.855 6.005 -5.015 1.00 92.00 89 GLY A N 1
ATOM 699 C CA . GLY A 1 89 ? 2.802 4.994 -5.470 1.00 92.00 89 GLY A CA 1
ATOM 700 C C . GLY A 1 89 ? 3.470 5.345 -6.788 1.00 92.00 89 GLY A C 1
ATOM 701 O O . GLY A 1 89 ? 3.178 6.381 -7.380 1.00 92.00 89 GLY A O 1
ATOM 702 N N . GLY A 1 90 ? 4.375 4.494 -7.245 1.00 89.81 90 GLY A N 1
ATOM 703 C CA . GLY A 1 90 ? 5.098 4.667 -8.502 1.00 89.81 90 GLY A CA 1
ATOM 704 C C . GLY A 1 90 ? 5.822 3.394 -8.918 1.00 89.81 90 GLY A C 1
ATOM 705 O O . GLY A 1 90 ? 5.725 2.359 -8.258 1.00 89.81 90 GLY A O 1
ATOM 706 N N . SER A 1 91 ? 6.554 3.470 -10.021 1.00 87.69 91 SER A N 1
ATOM 707 C CA . SER A 1 91 ? 7.400 2.380 -10.518 1.00 87.69 91 SER A CA 1
ATOM 708 C C . SER A 1 91 ? 8.867 2.754 -10.441 1.00 87.69 91 SER A C 1
ATOM 710 O O . SER A 1 91 ? 9.198 3.924 -10.411 1.00 87.69 91 SER A O 1
ATOM 712 N N . TYR A 1 92 ? 9.773 1.796 -10.448 1.00 85.81 92 TYR A N 1
ATOM 713 C CA . TYR A 1 92 ? 11.201 2.041 -10.602 1.00 85.81 92 TYR A CA 1
ATOM 714 C C . TYR A 1 92 ? 11.827 0.874 -11.350 1.00 85.81 92 TYR A C 1
ATOM 716 O O . TYR A 1 92 ? 11.231 -0.194 -11.480 1.00 85.81 92 TYR A O 1
ATOM 724 N N . LYS A 1 93 ? 13.024 1.095 -11.888 1.00 84.88 93 LYS A N 1
ATOM 725 C CA . LYS A 1 93 ? 13.808 0.037 -12.517 1.00 84.88 93 LYS A CA 1
ATOM 726 C C . LYS A 1 93 ? 15.157 -0.063 -11.841 1.00 84.88 93 LYS A C 1
ATOM 728 O O . LYS A 1 93 ? 15.734 0.957 -11.472 1.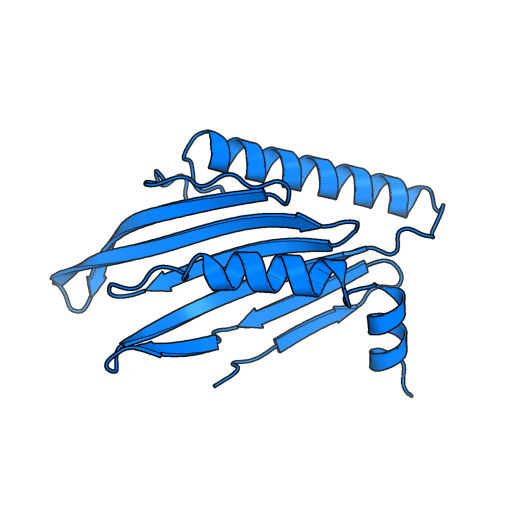00 84.88 93 LYS A O 1
ATOM 733 N N . TRP A 1 94 ? 15.666 -1.274 -11.748 1.00 81.12 94 TRP A N 1
ATOM 734 C CA . TRP A 1 94 ? 16.962 -1.557 -11.152 1.00 81.12 94 TRP A CA 1
ATOM 735 C C . TRP A 1 94 ? 17.640 -2.688 -11.922 1.00 81.12 94 TRP A C 1
ATOM 737 O O . TRP A 1 94 ? 16.997 -3.408 -12.686 1.00 81.12 94 TRP A O 1
ATOM 747 N N . THR A 1 95 ? 18.956 -2.814 -11.782 1.00 83.69 95 THR A N 1
ATOM 748 C CA . THR A 1 95 ? 19.726 -3.851 -12.479 1.00 83.69 95 THR A CA 1
ATOM 749 C C . THR A 1 95 ? 20.034 -4.993 -11.519 1.00 83.69 95 THR A C 1
ATOM 751 O O . THR A 1 95 ? 20.650 -4.776 -10.478 1.00 83.69 95 THR A O 1
ATOM 754 N N . ALA A 1 96 ? 19.642 -6.209 -11.889 1.00 81.75 96 ALA A N 1
ATOM 755 C CA . ALA A 1 96 ? 19.946 -7.444 -11.176 1.00 81.75 96 ALA A CA 1
ATOM 756 C C . ALA A 1 96 ? 20.996 -8.259 -11.935 1.00 81.75 96 ALA A C 1
ATOM 758 O O . ALA A 1 96 ? 20.985 -8.274 -13.163 1.00 81.75 96 ALA A O 1
ATOM 759 N N . GLN A 1 97 ? 21.843 -9.010 -11.229 1.00 83.25 97 GLN A N 1
ATOM 760 C CA . GLN A 1 97 ? 22.659 -10.045 -11.866 1.00 83.25 97 GLN A CA 1
ATOM 761 C C . GLN A 1 97 ? 21.967 -11.401 -11.801 1.00 83.25 97 GLN A C 1
ATOM 763 O O . GLN A 1 97 ? 21.617 -11.884 -10.725 1.00 83.25 97 GLN A O 1
ATOM 768 N N . TRP A 1 98 ? 21.817 -12.036 -12.961 1.00 77.94 98 TRP A N 1
ATOM 769 C CA . TRP A 1 98 ? 21.319 -13.399 -13.085 1.00 77.94 98 TRP A CA 1
ATOM 770 C C . TRP A 1 98 ? 22.203 -14.182 -14.049 1.00 77.94 98 TRP A C 1
ATOM 772 O O . TRP A 1 98 ? 22.373 -13.788 -15.200 1.00 77.94 98 TRP A O 1
ATOM 782 N N . ASP A 1 99 ? 22.761 -15.301 -13.581 1.00 83.19 99 ASP A N 1
ATOM 783 C CA . ASP A 1 99 ? 23.616 -16.186 -14.389 1.00 83.19 99 ASP A CA 1
ATOM 784 C C . ASP A 1 99 ? 24.762 -15.436 -15.109 1.00 83.19 99 ASP A C 1
ATOM 786 O O . ASP A 1 99 ? 25.019 -15.605 -16.301 1.00 83.19 99 ASP A O 1
ATOM 790 N N . GLY A 1 100 ? 25.413 -14.514 -14.387 1.00 88.12 100 GLY A N 1
ATOM 791 C CA . GLY A 1 100 ? 26.522 -13.705 -14.905 1.00 88.12 100 GLY A CA 1
ATOM 792 C C . GLY A 1 100 ? 26.128 -12.627 -15.923 1.00 88.12 100 GLY A C 1
ATOM 793 O O . GLY A 1 100 ? 27.012 -12.043 -16.549 1.00 88.12 100 GLY A O 1
ATOM 794 N N . LYS A 1 101 ? 24.830 -12.353 -16.103 1.00 86.00 101 LYS A N 1
ATOM 795 C CA . LYS A 1 101 ? 24.314 -11.292 -16.976 1.00 86.00 101 LYS A CA 1
ATOM 796 C C . LYS A 1 101 ? 23.551 -10.249 -16.175 1.00 86.00 101 LYS A C 1
ATOM 798 O O . LYS A 1 101 ? 22.800 -10.589 -15.263 1.00 86.00 101 LYS A O 1
ATOM 803 N N . ASP A 1 102 ? 23.707 -8.993 -16.575 1.00 86.62 102 ASP A N 1
ATOM 804 C CA . ASP A 1 102 ? 22.893 -7.896 -16.068 1.00 86.62 102 ASP A CA 1
ATOM 805 C C . ASP A 1 102 ? 21.500 -7.953 -16.706 1.00 86.62 102 ASP A C 1
ATOM 807 O O . ASP A 1 102 ? 21.350 -8.055 -17.927 1.00 86.62 102 ASP A O 1
ATOM 811 N N . LEU A 1 103 ? 20.479 -7.882 -15.865 1.00 80.88 103 LEU A N 1
ATOM 812 C CA . LEU A 1 103 ? 19.073 -7.914 -16.227 1.00 80.88 103 LEU A CA 1
ATOM 813 C C . LEU A 1 103 ? 18.394 -6.671 -15.656 1.00 80.88 103 LEU A C 1
ATOM 815 O O . LEU A 1 103 ? 18.528 -6.380 -14.469 1.00 80.88 103 LEU A O 1
ATOM 819 N N . ILE A 1 104 ? 17.656 -5.937 -16.488 1.00 81.12 104 ILE A N 1
ATOM 820 C CA . ILE A 1 104 ? 16.861 -4.797 -16.023 1.00 81.12 104 ILE A CA 1
ATOM 821 C C . ILE A 1 104 ? 15.547 -5.337 -15.460 1.00 81.12 104 ILE A C 1
ATOM 823 O O . ILE A 1 104 ? 14.788 -5.991 -16.170 1.00 81.12 104 ILE A O 1
ATOM 827 N N . ARG A 1 105 ? 15.297 -5.050 -14.187 1.00 78.31 105 ARG A N 1
ATOM 828 C CA . ARG A 1 105 ? 14.075 -5.375 -13.452 1.00 78.31 105 ARG A CA 1
ATOM 829 C C . ARG A 1 105 ? 13.194 -4.140 -13.343 1.00 78.31 105 ARG A C 1
ATOM 831 O O . ARG A 1 105 ? 13.700 -3.016 -13.309 1.00 78.31 105 ARG A O 1
ATOM 838 N N . TYR A 1 106 ? 11.888 -4.363 -13.263 1.00 79.75 106 TYR A N 1
ATOM 839 C CA . TYR A 1 106 ? 10.892 -3.319 -13.058 1.00 79.75 106 TYR A CA 1
ATOM 840 C C . TYR A 1 106 ? 10.072 -3.651 -11.821 1.00 79.75 106 TYR A C 1
ATOM 842 O O . TYR A 1 106 ? 9.545 -4.755 -11.686 1.00 79.75 106 TYR A O 1
ATOM 850 N N . SER A 1 107 ? 9.943 -2.670 -10.943 1.00 81.50 107 SER A N 1
ATOM 851 C CA . SER A 1 107 ? 9.283 -2.816 -9.654 1.00 81.50 107 SER A CA 1
ATOM 852 C C . SER A 1 107 ? 8.310 -1.667 -9.435 1.00 81.50 107 SER A C 1
ATOM 854 O O . SER A 1 107 ? 8.414 -0.614 -10.071 1.00 81.50 107 SER A O 1
ATOM 856 N N . SER A 1 108 ? 7.342 -1.859 -8.546 1.00 85.06 108 SER A N 1
ATOM 857 C CA . SER A 1 108 ? 6.342 -0.840 -8.230 1.00 85.06 108 SER A CA 1
ATOM 858 C C . SER A 1 108 ? 5.940 -0.882 -6.779 1.00 85.06 108 SER A C 1
ATOM 860 O O . SER A 1 108 ? 5.711 -1.953 -6.236 1.00 85.06 108 SER A O 1
ATOM 862 N N . TYR A 1 109 ? 5.752 0.299 -6.204 1.00 88.25 109 TYR A N 1
ATOM 863 C CA . TYR A 1 109 ? 5.430 0.464 -4.799 1.00 88.25 109 TYR A CA 1
ATOM 864 C C . TYR A 1 109 ? 4.238 1.390 -4.617 1.00 88.25 109 TYR A C 1
ATOM 866 O O . TYR A 1 109 ? 4.190 2.461 -5.223 1.00 88.25 109 TYR A O 1
ATOM 874 N N . TYR A 1 110 ? 3.310 0.993 -3.751 1.00 90.06 110 TYR A N 1
ATOM 875 C CA . TYR A 1 110 ? 2.155 1.782 -3.341 1.00 90.06 110 TYR A CA 1
ATOM 876 C C . TYR A 1 110 ? 1.987 1.709 -1.828 1.00 90.06 110 TYR A C 1
ATOM 878 O O . TYR A 1 110 ? 1.950 0.625 -1.248 1.00 90.06 110 TYR A O 1
ATOM 886 N N . THR A 1 111 ? 1.809 2.871 -1.211 1.00 92.06 111 THR A N 1
ATOM 887 C CA . THR A 1 111 ? 1.456 3.011 0.201 1.00 92.06 111 THR A CA 1
ATOM 888 C C . THR A 1 111 ? 0.133 3.752 0.314 1.00 92.06 111 THR A C 1
ATOM 890 O O . THR A 1 111 ? -0.096 4.758 -0.371 1.00 92.06 111 THR A O 1
ATOM 893 N N . GLY A 1 112 ? -0.769 3.243 1.147 1.00 92.25 112 GLY A N 1
ATOM 894 C CA . GLY A 1 112 ? -2.088 3.824 1.322 1.00 92.25 112 GLY A CA 1
ATOM 895 C C . GLY A 1 112 ? -2.715 3.581 2.685 1.00 92.25 112 GLY A C 1
ATOM 896 O O . GLY A 1 112 ? -2.329 2.695 3.445 1.00 92.25 112 GLY A O 1
ATOM 897 N N . LYS A 1 113 ? -3.713 4.408 2.978 1.00 91.69 113 LYS A N 1
ATOM 898 C CA . LYS A 1 113 ? -4.564 4.335 4.153 1.00 91.69 113 LYS A CA 1
ATOM 899 C C . LYS A 1 113 ? -6.009 4.583 3.744 1.00 91.69 113 LYS A C 1
ATOM 901 O O . LYS A 1 113 ? -6.321 5.569 3.078 1.00 91.69 113 LYS A O 1
ATOM 906 N N . VAL A 1 114 ? -6.891 3.706 4.198 1.00 89.81 114 VAL A N 1
ATOM 907 C CA . VAL A 1 114 ? -8.342 3.863 4.104 1.00 89.81 114 VAL A CA 1
ATOM 908 C C . VAL A 1 114 ? -8.911 3.579 5.481 1.00 89.81 114 VAL A C 1
ATOM 910 O O . VAL A 1 114 ? -8.757 2.474 5.992 1.00 89.81 114 VAL A O 1
ATOM 913 N N . ASP A 1 115 ? -9.542 4.585 6.084 1.00 87.19 115 ASP A N 1
ATOM 914 C CA . ASP A 1 115 ? -10.046 4.521 7.456 1.00 87.19 115 ASP A CA 1
ATOM 915 C C . ASP A 1 115 ? -8.956 4.013 8.429 1.00 87.19 115 ASP A C 1
ATOM 917 O O . ASP A 1 115 ? -7.904 4.646 8.566 1.00 87.19 115 ASP A O 1
ATOM 921 N N . ASP A 1 116 ? -9.177 2.859 9.062 1.00 84.81 116 ASP A N 1
ATOM 922 C CA . ASP A 1 116 ? -8.257 2.218 10.015 1.00 84.81 116 ASP A CA 1
ATOM 923 C C . ASP A 1 116 ? -7.385 1.116 9.386 1.00 84.81 116 ASP A C 1
ATOM 925 O O . ASP A 1 116 ? -6.779 0.302 10.092 1.00 84.81 116 ASP A O 1
ATOM 929 N N . VAL A 1 117 ? -7.359 1.051 8.054 1.00 87.75 117 VAL A N 1
ATOM 930 C CA . VAL A 1 117 ? -6.594 0.078 7.274 1.00 87.75 117 VAL A CA 1
ATOM 931 C C . VAL A 1 117 ? -5.424 0.782 6.607 1.00 87.75 117 VAL A C 1
ATOM 933 O O . VAL A 1 117 ? -5.603 1.581 5.689 1.00 87.75 117 VAL A O 1
ATOM 936 N N . TYR A 1 118 ? -4.218 0.432 7.030 1.00 89.81 118 TYR A N 1
ATOM 937 C CA . TYR A 1 118 ? -2.983 0.792 6.348 1.00 89.81 118 TYR A CA 1
ATOM 938 C C . TYR A 1 118 ? -2.588 -0.346 5.426 1.00 89.81 118 TYR A C 1
ATOM 940 O O . TYR A 1 118 ? -2.680 -1.519 5.802 1.00 89.81 118 TYR A O 1
ATOM 948 N N . PHE A 1 119 ? -2.117 -0.016 4.235 1.00 87.88 119 PHE A N 1
ATOM 949 C CA . PHE A 1 119 ? -1.612 -1.012 3.315 1.00 87.88 119 PHE A CA 1
ATOM 950 C C . PHE A 1 119 ? -0.362 -0.543 2.595 1.00 87.88 119 PHE A C 1
ATOM 952 O O . PHE A 1 119 ? -0.262 0.600 2.155 1.00 87.88 119 PHE A O 1
ATOM 959 N N . ASN A 1 120 ? 0.559 -1.484 2.437 1.00 88.50 120 ASN A N 1
ATOM 960 C CA . ASN A 1 120 ? 1.726 -1.352 1.585 1.00 88.50 120 ASN A CA 1
ATOM 961 C C . ASN A 1 120 ? 1.700 -2.485 0.566 1.00 88.50 120 ASN A C 1
ATOM 963 O O . ASN A 1 120 ? 1.378 -3.633 0.895 1.00 88.50 120 ASN A O 1
ATOM 967 N N . MET A 1 121 ? 2.021 -2.142 -0.672 1.00 85.44 121 MET A N 1
ATOM 968 C CA . MET A 1 121 ? 2.109 -3.074 -1.778 1.00 85.44 121 MET A CA 1
ATOM 969 C C . MET A 1 121 ? 3.403 -2.834 -2.535 1.00 85.44 121 MET A C 1
ATOM 971 O O . MET A 1 121 ? 3.654 -1.719 -2.985 1.00 85.44 121 MET A O 1
ATOM 975 N N . ASP A 1 122 ? 4.173 -3.901 -2.702 1.00 83.31 122 ASP A N 1
ATOM 976 C CA . ASP A 1 122 ? 5.399 -3.908 -3.494 1.00 83.31 122 ASP A CA 1
ATOM 977 C C . ASP A 1 122 ? 5.345 -5.054 -4.512 1.00 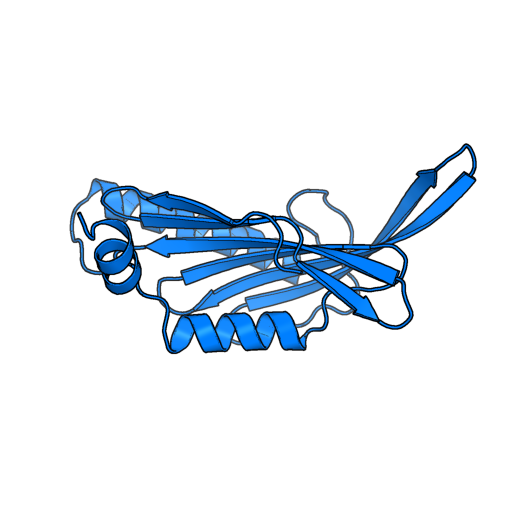83.31 122 ASP A C 1
ATOM 979 O O . ASP A 1 122 ? 4.887 -6.158 -4.193 1.00 83.31 122 ASP A O 1
ATOM 983 N N . VAL A 1 123 ? 5.775 -4.773 -5.740 1.00 77.31 123 VAL A N 1
ATOM 984 C CA . VAL A 1 123 ? 5.965 -5.739 -6.825 1.00 77.31 123 VAL A CA 1
ATOM 985 C C . VAL A 1 123 ? 7.409 -5.734 -7.240 1.00 77.31 123 VAL A C 1
ATOM 987 O O . VAL A 1 123 ? 7.944 -4.688 -7.604 1.00 77.31 123 VAL A O 1
ATOM 990 N N . ASP A 1 124 ? 7.951 -6.939 -7.360 1.00 72.88 124 ASP A N 1
ATOM 991 C CA . ASP A 1 124 ? 9.209 -7.176 -8.044 1.00 72.88 124 ASP A CA 1
ATOM 992 C C . ASP A 1 124 ? 9.002 -8.118 -9.241 1.00 72.88 124 ASP A C 1
ATOM 994 O O . ASP A 1 124 ? 8.343 -9.164 -9.124 1.00 72.88 124 ASP A O 1
ATOM 998 N N . GLY A 1 125 ? 9.503 -7.728 -10.420 1.00 65.00 125 GLY A N 1
ATOM 999 C CA . GLY A 1 125 ? 9.144 -8.387 -11.674 1.00 65.00 125 GLY A CA 1
ATOM 1000 C C . GLY A 1 125 ? 10.072 -8.162 -12.875 1.00 65.00 125 GLY A C 1
ATOM 1001 O O . GLY A 1 125 ? 10.770 -7.158 -13.014 1.00 65.00 125 GLY A O 1
ATOM 1002 N N . ASP A 1 126 ? 10.042 -9.142 -13.784 1.00 57.97 126 ASP A N 1
ATOM 1003 C CA . ASP A 1 126 ? 10.713 -9.140 -15.095 1.00 57.97 126 ASP A CA 1
ATOM 1004 C C . ASP A 1 126 ? 9.811 -8.523 -16.182 1.00 57.97 126 ASP A C 1
ATOM 1006 O O . ASP A 1 126 ? 9.278 -9.251 -17.015 1.00 57.97 126 ASP A O 1
ATOM 1010 N N . ASP A 1 127 ? 9.645 -7.193 -16.164 1.00 55.16 127 ASP A N 1
ATOM 1011 C CA . ASP A 1 127 ? 8.908 -6.339 -17.136 1.00 55.16 127 ASP A CA 1
ATOM 1012 C C . ASP A 1 127 ? 7.501 -5.864 -16.729 1.00 55.16 127 ASP A C 1
ATOM 1014 O O . ASP A 1 127 ? 6.922 -5.045 -17.443 1.00 55.16 127 ASP A O 1
ATOM 1018 N N . ILE A 1 128 ? 6.920 -6.336 -15.621 1.00 56.78 128 ILE A N 1
ATOM 1019 C CA . ILE A 1 128 ? 5.525 -6.010 -15.268 1.00 56.78 128 ILE A CA 1
ATOM 1020 C C . ILE A 1 128 ? 5.459 -5.389 -13.869 1.00 56.78 128 ILE A C 1
ATOM 1022 O O . ILE A 1 128 ? 5.720 -6.058 -12.871 1.00 56.78 128 ILE A O 1
ATOM 1026 N N . SER A 1 129 ? 5.091 -4.108 -13.812 1.00 63.75 129 SER A N 1
ATOM 1027 C CA . SER A 1 129 ? 4.744 -3.362 -12.596 1.00 63.75 129 SER A CA 1
ATOM 1028 C C . SER A 1 129 ? 3.373 -3.774 -12.042 1.00 63.75 129 SER A C 1
ATOM 1030 O O . SER A 1 129 ? 2.561 -4.358 -12.762 1.00 63.75 129 SER A O 1
ATOM 1032 N N . VAL A 1 130 ? 3.072 -3.440 -10.774 1.00 62.59 130 VAL A N 1
ATOM 1033 C CA . VAL A 1 130 ? 1.689 -3.530 -10.263 1.00 62.59 130 VAL A CA 1
ATOM 1034 C C . VAL A 1 130 ? 0.777 -2.778 -11.248 1.00 62.59 130 VAL A C 1
ATOM 1036 O O . VAL A 1 130 ? 1.010 -1.588 -11.486 1.00 62.59 130 VAL A O 1
ATOM 1039 N N . PRO A 1 131 ? -0.294 -3.397 -11.774 1.00 67.44 131 PRO A N 1
ATOM 1040 C CA . PRO A 1 131 ? -1.355 -2.627 -12.396 1.00 67.44 131 PRO A CA 1
ATOM 1041 C C . PRO A 1 131 ? -1.973 -1.719 -11.331 1.00 67.44 131 PRO A C 1
ATOM 1043 O O . PRO A 1 131 ? -2.442 -2.202 -10.303 1.00 67.44 131 PRO A O 1
ATOM 1046 N N . GLU A 1 132 ? -1.982 -0.413 -11.577 1.00 76.38 132 GLU A N 1
ATOM 1047 C CA . GLU A 1 132 ? -2.592 0.614 -10.716 1.00 76.38 132 GLU A CA 1
ATOM 1048 C C . GLU A 1 132 ? -3.991 0.208 -10.205 1.00 76.38 132 GLU A C 1
ATOM 1050 O O . GLU A 1 132 ? -4.330 0.403 -9.039 1.00 76.38 132 GLU A O 1
ATOM 1055 N N . GLU A 1 133 ? -4.749 -0.484 -11.056 1.00 80.69 133 GLU A N 1
ATOM 1056 C CA . GLU A 1 133 ? -6.066 -1.056 -10.775 1.00 80.69 133 GLU A CA 1
ATOM 1057 C C . GLU A 1 133 ? -6.097 -1.993 -9.554 1.00 80.69 133 GLU A C 1
ATOM 1059 O O . GLU A 1 133 ? -7.113 -2.076 -8.863 1.00 80.69 133 GLU A O 1
ATOM 1064 N N . VAL A 1 134 ? -5.000 -2.697 -9.252 1.00 79.94 134 VAL A N 1
ATOM 1065 C CA . VAL A 1 134 ? -4.892 -3.571 -8.073 1.00 79.94 134 VAL A CA 1
ATOM 1066 C C . VAL A 1 134 ? -4.851 -2.739 -6.792 1.00 79.94 134 VAL A C 1
ATOM 1068 O O . VAL A 1 134 ? -5.514 -3.099 -5.818 1.00 79.94 134 VAL A O 1
ATOM 1071 N N . ALA A 1 135 ? -4.123 -1.616 -6.796 1.00 85.31 135 ALA A N 1
ATOM 1072 C CA . ALA A 1 135 ? -4.058 -0.708 -5.652 1.00 85.31 135 ALA A CA 1
ATOM 1073 C C . ALA A 1 135 ? -5.426 -0.060 -5.395 1.00 85.31 135 ALA A C 1
ATOM 1075 O O . ALA A 1 135 ? -5.920 -0.075 -4.266 1.00 85.31 135 ALA A O 1
ATOM 1076 N N . ASP A 1 136 ? -6.084 0.417 -6.456 1.00 88.00 136 ASP A N 1
ATOM 1077 C CA . ASP A 1 136 ? -7.428 0.996 -6.369 1.00 88.00 136 ASP A CA 1
ATOM 1078 C C . ASP A 1 136 ? -8.460 -0.038 -5.895 1.00 88.00 136 ASP A C 1
ATOM 1080 O O . ASP A 1 136 ? -9.309 0.254 -5.044 1.00 88.00 136 ASP A O 1
ATOM 1084 N N . LYS A 1 137 ? -8.369 -1.284 -6.382 1.00 86.81 137 LYS A N 1
ATOM 1085 C CA . LYS A 1 137 ? -9.253 -2.361 -5.926 1.00 86.81 137 LYS A CA 1
ATOM 1086 C C . LYS A 1 137 ? -9.038 -2.681 -4.451 1.00 86.81 137 LYS A C 1
ATOM 1088 O O . LYS A 1 137 ? -10.019 -2.910 -3.742 1.00 86.81 137 LYS A O 1
ATOM 1093 N N . LEU A 1 138 ? -7.790 -2.691 -3.985 1.00 85.56 138 LEU A N 1
ATOM 1094 C CA . LEU A 1 138 ? -7.473 -2.914 -2.579 1.00 85.56 138 LEU A CA 1
ATOM 1095 C C . LEU A 1 138 ? -8.041 -1.800 -1.693 1.00 85.56 138 LEU A C 1
ATOM 1097 O O . LEU A 1 138 ? -8.672 -2.103 -0.682 1.00 85.56 138 LEU A O 1
ATOM 1101 N N . ALA A 1 139 ? -7.893 -0.538 -2.099 1.00 88.75 139 ALA A N 1
ATOM 1102 C CA . ALA A 1 139 ? -8.461 0.607 -1.391 1.00 88.75 139 ALA A CA 1
ATOM 1103 C C . ALA A 1 139 ? -10.001 0.537 -1.311 1.00 88.75 139 ALA A C 1
ATOM 1105 O O . ALA A 1 139 ? -10.581 0.758 -0.246 1.00 88.75 139 ALA A O 1
ATOM 1106 N N . SER A 1 140 ? -10.675 0.157 -2.404 1.00 89.94 140 SER A N 1
ATOM 1107 C CA . SER A 1 140 ? -12.132 -0.078 -2.418 1.00 89.94 140 SER A CA 1
ATOM 1108 C C . SER A 1 140 ? -12.539 -1.205 -1.462 1.00 89.94 140 SER A C 1
ATOM 1110 O O . SER A 1 140 ? -13.447 -1.024 -0.651 1.00 89.94 140 SER A O 1
ATOM 1112 N N . LEU A 1 141 ? -11.831 -2.341 -1.475 1.00 85.94 141 LEU A N 1
ATOM 1113 C CA . LEU A 1 141 ? -12.103 -3.449 -0.553 1.00 85.94 141 LEU A CA 1
ATOM 1114 C C . LEU A 1 141 ? -11.872 -3.058 0.911 1.00 85.94 141 LEU A C 1
ATOM 1116 O O . LEU A 1 141 ? -12.642 -3.490 1.778 1.00 85.94 141 LEU A O 1
ATOM 1120 N N . ALA A 1 142 ? -10.843 -2.244 1.174 1.00 86.25 142 ALA A N 1
ATOM 1121 C CA . ALA A 1 142 ? -10.546 -1.706 2.496 1.00 86.25 142 ALA A CA 1
ATOM 1122 C C . ALA A 1 142 ? -11.735 -0.908 3.036 1.00 86.25 142 ALA A C 1
ATOM 1124 O O . ALA A 1 142 ? -12.243 -1.220 4.111 1.00 86.25 142 ALA A O 1
ATOM 1125 N N . LYS A 1 143 ? -12.246 0.019 2.221 1.00 85.88 143 LYS A N 1
ATOM 1126 C CA . LYS A 1 143 ? -13.388 0.880 2.547 1.00 85.88 143 LYS A CA 1
ATOM 1127 C C . LYS A 1 143 ? -14.684 0.109 2.788 1.00 85.88 143 LYS A C 1
ATOM 1129 O O . LYS A 1 143 ? -15.474 0.450 3.660 1.00 85.88 143 LYS A O 1
ATOM 1134 N N . GLU A 1 144 ? -14.946 -0.902 1.966 1.00 84.19 144 GLU A N 1
ATOM 1135 C CA . GLU A 1 144 ? -16.251 -1.569 1.941 1.00 84.19 144 GLU A CA 1
ATOM 1136 C C . GLU A 1 144 ? -16.378 -2.695 2.970 1.00 84.19 144 GLU A C 1
ATOM 1138 O O . GLU A 1 144 ? -17.485 -2.999 3.417 1.00 84.19 144 GLU A O 1
ATOM 1143 N N . SER A 1 145 ? -15.276 -3.376 3.303 1.00 74.25 145 SER A N 1
ATOM 1144 C CA . SER A 1 145 ? -15.381 -4.722 3.886 1.00 74.25 145 SER A CA 1
ATOM 1145 C C . SER A 1 145 ? -14.329 -5.106 4.926 1.00 74.25 145 SER A C 1
ATOM 1147 O O . SER A 1 145 ? -14.507 -6.121 5.614 1.00 74.25 145 SER A O 1
ATOM 1149 N N . LEU A 1 146 ? -13.257 -4.325 5.086 1.00 80.00 146 LEU A N 1
ATOM 1150 C CA . LEU A 1 146 ? -12.170 -4.651 6.009 1.00 80.00 146 LEU A CA 1
ATOM 1151 C C . LEU A 1 146 ? -12.312 -3.859 7.306 1.00 80.00 146 LEU A C 1
ATOM 1153 O O . LEU A 1 146 ? -11.970 -2.689 7.391 1.00 80.00 146 LEU A O 1
ATOM 1157 N N . THR A 1 147 ? -12.775 -4.540 8.354 1.00 80.38 147 THR A N 1
ATOM 1158 C CA . THR A 1 147 ? -12.748 -4.015 9.724 1.00 80.38 147 THR A CA 1
ATOM 1159 C C . THR A 1 147 ? -12.082 -5.012 10.659 1.00 80.38 147 THR A C 1
ATOM 1161 O O . THR A 1 147 ? -12.214 -6.232 10.489 1.00 80.38 147 THR A O 1
ATOM 1164 N N . TYR A 1 148 ? -11.413 -4.506 11.698 1.00 80.56 148 TYR A N 1
ATOM 1165 C CA . TYR A 1 148 ? -10.788 -5.354 12.713 1.00 80.56 148 TYR A CA 1
ATOM 1166 C C . TYR A 1 148 ? -11.799 -6.310 13.366 1.00 80.56 148 TYR A C 1
ATOM 1168 O O . TYR A 1 148 ? -11.537 -7.506 13.499 1.00 80.56 148 TYR A O 1
ATOM 1176 N N . LYS A 1 149 ? -12.999 -5.819 13.713 1.00 77.75 149 LYS A N 1
ATOM 1177 C CA . LYS A 1 149 ? -14.066 -6.643 14.310 1.00 77.75 149 LYS A CA 1
ATOM 1178 C C . LYS A 1 149 ? -14.507 -7.780 13.387 1.00 77.75 149 LYS A C 1
ATOM 1180 O O . LYS A 1 149 ? -14.663 -8.910 13.854 1.00 77.75 149 LYS A O 1
ATOM 1185 N N . SER A 1 150 ? -14.676 -7.503 12.091 1.00 78.06 150 SER A N 1
ATOM 1186 C CA . SER A 1 150 ? -15.032 -8.521 11.095 1.00 78.06 150 SER A CA 1
ATOM 1187 C C . SER A 1 150 ? -13.969 -9.619 11.037 1.00 78.06 150 SER A C 1
ATOM 1189 O O . SER A 1 150 ? -14.305 -10.800 11.145 1.00 78.06 150 SER A O 1
ATOM 1191 N N . LEU A 1 151 ? -12.686 -9.252 10.985 1.00 78.00 151 LEU A N 1
ATOM 1192 C CA . LEU A 1 151 ? -11.576 -10.210 10.972 1.00 78.00 151 LEU A CA 1
ATOM 1193 C C . LEU A 1 151 ? -11.488 -11.024 12.261 1.00 78.00 151 LEU A C 1
ATOM 1195 O O . LEU A 1 151 ? -11.467 -12.255 12.212 1.00 78.00 151 LEU A O 1
ATOM 1199 N N . ARG A 1 152 ? -11.524 -10.355 13.418 1.00 75.94 152 ARG A N 1
ATOM 1200 C CA . ARG A 1 152 ? -11.499 -11.005 14.732 1.00 75.94 152 ARG A CA 1
ATOM 1201 C C . ARG A 1 152 ? -12.629 -12.026 14.876 1.00 75.94 152 ARG A C 1
ATOM 1203 O O . ARG A 1 152 ? -12.379 -13.144 15.312 1.00 75.94 152 ARG A O 1
ATOM 1210 N N . SER A 1 153 ? -13.849 -11.682 14.458 1.00 77.19 153 SER A N 1
ATOM 1211 C CA . SER A 1 153 ? -15.004 -12.591 14.530 1.00 77.19 153 SER A CA 1
ATOM 1212 C C . SER A 1 153 ? -14.868 -13.835 13.643 1.00 77.19 153 SER A C 1
ATOM 1214 O O . SER A 1 153 ? -15.423 -14.882 13.966 1.00 77.19 153 SER A O 1
ATOM 1216 N N . ARG A 1 154 ? -14.130 -13.740 12.529 1.00 74.44 154 ARG A N 1
ATOM 1217 C CA . ARG A 1 154 ? -13.899 -14.851 11.593 1.00 74.44 154 ARG A CA 1
ATOM 1218 C C . ARG A 1 154 ? -12.769 -15.768 12.053 1.00 74.44 154 ARG A C 1
ATOM 1220 O O . ARG A 1 154 ? -12.861 -16.971 11.841 1.00 74.44 154 ARG A O 1
ATOM 1227 N N . ILE A 1 155 ? -11.735 -15.208 12.681 1.00 69.44 155 ILE A N 1
ATOM 1228 C CA . ILE A 1 155 ? -10.569 -15.955 13.177 1.00 69.44 155 ILE A CA 1
ATOM 1229 C C . ILE A 1 155 ? -10.886 -16.645 14.508 1.00 69.44 155 ILE A C 1
ATOM 1231 O O . ILE A 1 155 ? -10.540 -17.806 14.693 1.00 69.44 155 ILE A O 1
ATOM 1235 N N . ILE A 1 156 ? -11.602 -15.969 15.412 1.00 66.31 156 ILE A N 1
ATOM 1236 C CA . ILE A 1 156 ? -12.002 -16.510 16.725 1.00 66.31 156 ILE A CA 1
ATOM 1237 C C . ILE A 1 156 ? -13.286 -17.359 16.610 1.00 66.31 156 ILE A C 1
ATOM 1239 O O . ILE A 1 156 ? -13.955 -17.632 17.598 1.00 66.31 156 ILE A O 1
ATOM 1243 N N . LYS A 1 157 ? -13.665 -17.842 15.415 1.00 57.25 157 LYS A N 1
ATOM 1244 C CA . LYS A 1 157 ? -14.645 -18.938 15.326 1.00 57.25 157 LYS A CA 1
ATOM 1245 C C . LYS A 1 157 ? -13.990 -20.241 15.797 1.00 57.25 157 LYS A C 1
ATOM 1247 O O . LYS A 1 157 ? -13.592 -21.063 14.975 1.00 57.25 157 LYS A O 1
ATOM 1252 N N . LYS A 1 158 ? -13.881 -20.385 17.117 1.00 45.31 158 LYS A N 1
ATOM 1253 C CA . LYS A 1 158 ? -13.739 -21.615 17.902 1.00 45.31 158 LYS A CA 1
ATOM 1254 C C . LYS A 1 158 ? -13.994 -21.297 19.369 1.00 45.31 158 LYS A C 1
ATOM 1256 O O . LYS A 1 158 ? -13.263 -20.442 19.909 1.00 45.31 158 LYS A O 1
#

Sequence (158 aa):
MIGNASCFLTPFYATIKFDTLKGGNDGKGYSFTIALNIENSDIQDTDIKVHREMQTQFFEMELQSVKKGIHPENGEKLSDIKTRDWGAGGSYKWTAQWDGKDLIRYSSYYTGKVDDVYFNMDVDGDDISVPEEVADKLASLAKESLTYKSLRSRIIKK

Secondary structure (DSSP, 8-state):
----EEEEE-SSEEEEEE----EEETTEEEEEEEEEEEE-TT---HHHHHHHHHHHHHHHHHHHHHHTTB-TTT-PBPEEEEE-SSEEEEEEEEEEEETTEEEEEEEEEEEEEETTEEEEEEEEESS-PPPHHHHHHHHHHHHHH--HHHHHHHH---

Foldseek 3Di:
DFADWDWDDDPFKIWIWTWFPFDDDPRWTKTKIKIKIAGDPPDPDPVSVVVLVVVVVVLVVQLVCLVVQAHPPPRFGFDPWDADPFGIKGKGWDWDDDPNDTAIKIKMWIWGHDDRMTMIMIMTGRPDYPDPVVVVVVNVCCNPPDHSVNVCVVVPPD

Organism: NCBI:txid1076179

Radius of gyration: 16.89 Å; chains: 1; bounding box: 43×34×48 Å